Protein AF-A0A1W1DHU4-F1 (afdb_monomer_lite)

InterPro domains:
  IPR013785 Aldolase-type TIM barrel [G3DSA:3.20.20.70] (1-63)
  IPR024036 tRNA-dihydrouridine synthase, putative, C-terminal [G3DSA:1.10.1200.80] (75-142)
  IPR035587 DUS-like, FMN-binding domain [PF01207] (2-138)

Radius of gyration: 18.37 Å; chains: 1; bounding box: 49×28×42 Å

Structure (mmCIF, N/CA/C/O backbone):
data_AF-A0A1W1DHU4-F1
#
_entry.id   AF-A0A1W1DHU4-F1
#
loop_
_atom_site.group_PDB
_atom_site.id
_atom_site.type_symbol
_atom_site.label_atom_id
_atom_site.label_alt_id
_atom_site.label_comp_id
_atom_site.label_asym_id
_atom_site.label_entity_id
_atom_site.label_seq_id
_atom_site.pdbx_PDB_ins_code
_atom_site.Cartn_x
_atom_site.Cartn_y
_atom_site.Cartn_z
_atom_site.occupancy
_atom_site.B_iso_or_equiv
_atom_site.auth_seq_id
_atom_site.auth_comp_id
_atom_site.auth_asym_id
_atom_site.auth_atom_id
_atom_site.pdbx_PDB_model_num
ATOM 1 N N . MET A 1 1 ? -3.673 15.525 10.502 1.00 53.78 1 MET A N 1
ATOM 2 C CA . MET A 1 1 ? -4.390 14.791 11.554 1.00 53.78 1 MET A CA 1
ATOM 3 C C . MET A 1 1 ? -5.828 14.696 11.110 1.00 53.78 1 MET A C 1
ATOM 5 O O . MET A 1 1 ? -6.441 15.733 10.891 1.00 53.78 1 MET A O 1
ATOM 9 N N . ALA A 1 2 ? -6.314 13.480 10.891 1.00 69.56 2 ALA A N 1
ATOM 10 C CA . ALA A 1 2 ? -7.730 13.230 10.669 1.00 69.56 2 ALA A CA 1
ATOM 11 C C . ALA A 1 2 ? -8.523 13.454 11.969 1.00 69.56 2 ALA A C 1
ATOM 13 O O . ALA A 1 2 ? -8.082 13.047 13.045 1.00 69.56 2 ALA A O 1
ATOM 14 N N . GLU A 1 3 ? -9.664 14.119 11.829 1.00 86.50 3 GLU A N 1
ATOM 15 C CA . GLU A 1 3 ? -10.679 14.381 12.853 1.00 86.50 3 GLU A CA 1
ATOM 16 C C . GLU A 1 3 ? -11.751 13.276 12.711 1.00 86.50 3 GLU A C 1
ATOM 18 O O . GLU A 1 3 ? -12.166 12.979 11.589 1.00 86.50 3 GLU A O 1
ATOM 23 N N . TYR A 1 4 ? -12.133 12.606 13.805 1.00 93.06 4 TYR A N 1
ATOM 24 C CA . TYR A 1 4 ? -13.027 11.434 13.783 1.00 93.06 4 TYR A CA 1
ATOM 25 C C . TYR A 1 4 ? -14.378 11.666 14.491 1.00 93.06 4 TYR A C 1
ATOM 27 O O . TYR A 1 4 ? -15.285 10.844 14.351 1.00 93.06 4 TYR A O 1
ATOM 35 N N . ASP A 1 5 ? -14.544 12.769 15.218 1.00 93.44 5 ASP A N 1
ATOM 36 C CA . ASP A 1 5 ? -15.768 13.177 15.912 1.00 93.44 5 ASP A CA 1
ATOM 37 C C . ASP A 1 5 ? -16.906 13.380 14.925 1.00 93.44 5 ASP A C 1
ATOM 39 O O . ASP A 1 5 ? -18.013 12.891 15.151 1.00 93.44 5 ASP A O 1
ATOM 43 N N . THR A 1 6 ? -16.624 14.017 13.786 1.00 94.25 6 THR A N 1
ATOM 44 C CA . THR A 1 6 ? -17.622 14.199 12.728 1.00 94.25 6 THR A CA 1
ATOM 45 C C . THR A 1 6 ? -18.114 12.852 12.196 1.00 94.25 6 THR A C 1
ATOM 47 O O . THR A 1 6 ? -19.313 12.657 12.008 1.00 94.25 6 THR A O 1
ATOM 50 N N . ILE A 1 7 ? -17.211 11.883 12.010 1.00 94.62 7 ILE A N 1
ATOM 51 C CA . ILE A 1 7 ? -17.570 10.537 11.534 1.00 94.62 7 ILE A CA 1
ATOM 52 C C . ILE A 1 7 ? -18.464 9.838 12.561 1.00 94.62 7 ILE A C 1
ATOM 54 O O . ILE A 1 7 ? -19.494 9.275 12.193 1.00 94.62 7 ILE A O 1
ATOM 58 N N . LYS A 1 8 ? -18.108 9.919 13.847 1.00 96.19 8 LYS A N 1
ATOM 59 C CA . LYS A 1 8 ? -18.907 9.368 14.947 1.00 96.19 8 LYS A CA 1
ATOM 60 C C . LYS A 1 8 ? -20.301 9.994 15.015 1.00 96.19 8 LYS A C 1
ATOM 62 O O . LYS A 1 8 ? -21.292 9.279 15.151 1.00 96.19 8 LYS A O 1
ATOM 67 N N . ALA A 1 9 ? -20.378 11.320 14.902 1.00 96.56 9 ALA A N 1
ATOM 68 C CA . ALA A 1 9 ? -21.631 12.065 14.938 1.00 96.56 9 ALA A CA 1
ATOM 69 C C . ALA A 1 9 ? -22.540 11.724 13.750 1.00 96.56 9 ALA A C 1
ATOM 71 O O . ALA A 1 9 ? -23.747 11.596 13.924 1.00 96.56 9 ALA A O 1
ATOM 72 N N . VAL A 1 10 ? -21.974 11.535 12.554 1.00 96.12 10 VAL A N 1
ATOM 73 C CA . VAL A 1 10 ? -22.736 11.072 11.387 1.00 96.12 10 VAL A CA 1
ATOM 74 C C . VAL A 1 10 ? -23.209 9.636 11.595 1.00 96.12 10 VAL A C 1
ATOM 76 O O . VAL A 1 10 ? -24.387 9.353 11.388 1.00 96.12 10 VAL A O 1
ATOM 79 N N . LYS A 1 11 ? -22.331 8.731 12.051 1.00 96.75 11 LYS A N 1
ATOM 80 C CA . LYS A 1 11 ? -22.678 7.318 12.262 1.00 96.75 11 LYS A CA 1
ATOM 81 C C . LYS A 1 11 ? -23.818 7.131 13.264 1.00 96.75 11 LYS A C 1
ATOM 83 O O . LYS A 1 11 ? -24.633 6.235 13.073 1.00 96.75 11 LYS A O 1
ATOM 88 N N . SER A 1 12 ? -23.921 7.974 14.292 1.00 96.44 12 SER A N 1
ATOM 89 C CA . SER A 1 12 ? -25.029 7.898 15.254 1.00 96.44 12 SER A CA 1
ATOM 90 C C . SER A 1 12 ? -26.374 8.395 14.708 1.00 96.44 12 SER A C 1
ATOM 92 O O . SER A 1 12 ? -27.405 8.128 15.321 1.00 96.44 12 SER A O 1
ATOM 94 N N . GLN A 1 13 ? -26.385 9.102 13.574 1.00 97.81 13 GLN A N 1
ATOM 95 C CA . GLN A 1 13 ? -27.585 9.714 12.992 1.00 97.81 13 GLN A CA 1
ATOM 96 C C . GLN A 1 13 ? -28.133 8.963 11.775 1.00 97.81 13 GLN A C 1
ATOM 98 O O . GLN A 1 13 ? -29.255 9.236 11.348 1.00 97.81 13 GLN A O 1
ATOM 103 N N . VAL A 1 14 ? -27.365 8.034 11.197 1.00 97.38 14 VAL A N 1
ATOM 104 C CA . VAL A 1 14 ? -27.738 7.344 9.957 1.00 97.38 14 VAL A CA 1
ATOM 105 C C . VAL A 1 14 ? -27.769 5.831 10.135 1.00 97.38 14 VAL A C 1
ATOM 107 O O . VAL A 1 14 ? -26.960 5.247 10.850 1.00 97.38 14 VAL A O 1
ATOM 110 N N . SER A 1 15 ? -28.699 5.180 9.438 1.00 96.12 15 SER A N 1
ATOM 111 C CA . SER A 1 15 ? -28.819 3.717 9.405 1.00 96.12 15 SER A CA 1
ATOM 112 C C . SER A 1 15 ? -28.046 3.067 8.255 1.00 96.12 15 SER A C 1
ATOM 114 O O . SER A 1 15 ? -27.827 1.858 8.273 1.00 96.12 15 SER A O 1
ATOM 116 N N . ILE A 1 16 ? -27.630 3.849 7.253 1.00 97.88 16 ILE A N 1
ATOM 117 C CA . ILE A 1 16 ? -26.793 3.353 6.156 1.00 97.88 16 ILE A CA 1
ATOM 118 C C . ILE A 1 16 ? -25.359 3.070 6.643 1.00 97.88 16 ILE A C 1
ATOM 120 O O . ILE A 1 16 ? -24.904 3.709 7.596 1.00 97.88 16 ILE A O 1
ATOM 124 N N . PRO A 1 17 ? -24.619 2.153 5.991 1.00 98.00 17 PRO A N 1
ATOM 125 C CA . PRO A 1 17 ? -23.220 1.914 6.325 1.00 98.00 17 PRO A CA 1
ATOM 126 C C . PRO A 1 17 ? -22.348 3.168 6.147 1.00 98.00 17 PRO A C 1
ATOM 128 O O . PRO A 1 17 ? -22.426 3.852 5.125 1.00 98.00 17 PRO A O 1
ATOM 131 N N . VAL A 1 18 ? -21.481 3.439 7.121 1.00 97.94 18 VAL A N 1
ATOM 132 C CA . VAL A 1 18 ? -20.511 4.540 7.141 1.00 97.94 18 VAL A CA 1
ATOM 133 C C . VAL A 1 18 ? -19.103 3.964 7.152 1.00 97.94 18 VAL A C 1
ATOM 135 O O . VAL A 1 18 ? -18.769 3.111 7.973 1.00 97.94 18 VAL A O 1
ATOM 138 N N . ILE A 1 19 ? -18.252 4.475 6.263 1.00 98.00 19 ILE A N 1
ATOM 139 C CA . ILE A 1 19 ? -16.846 4.082 6.163 1.00 98.00 19 ILE A CA 1
ATOM 140 C C . ILE A 1 19 ? -15.966 5.219 6.680 1.00 98.00 19 ILE A C 1
ATOM 142 O O . ILE A 1 19 ? -15.962 6.315 6.119 1.00 98.00 19 ILE A O 1
ATOM 146 N N . ALA A 1 20 ? -15.187 4.955 7.728 1.00 97.50 20 ALA A N 1
ATOM 147 C CA . ALA A 1 20 ? -14.236 5.921 8.263 1.00 97.50 20 ALA A CA 1
ATOM 148 C C . ALA A 1 20 ? -12.994 6.023 7.36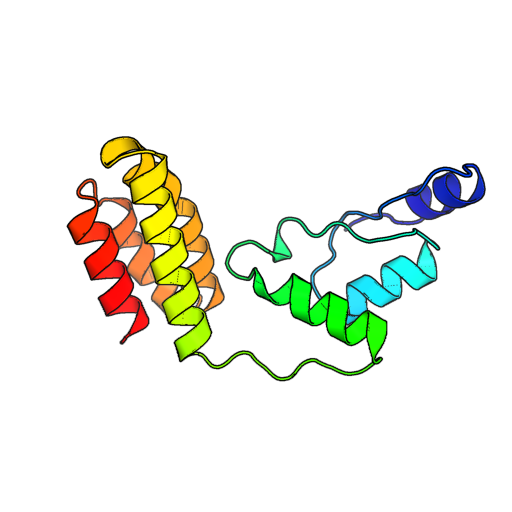2 1.00 97.50 20 ALA A C 1
ATOM 150 O O . ALA A 1 20 ? -12.403 5.017 6.964 1.00 97.50 20 ALA A O 1
ATOM 151 N N . ASN A 1 21 ? -12.550 7.242 7.059 1.00 96.75 21 ASN A N 1
ATOM 152 C CA . ASN A 1 21 ? -11.354 7.492 6.255 1.00 96.75 21 ASN A CA 1
ATOM 153 C C . ASN A 1 21 ? -10.477 8.574 6.892 1.00 96.75 21 ASN A C 1
ATOM 155 O O . ASN A 1 21 ? -10.983 9.526 7.475 1.00 96.75 21 ASN A 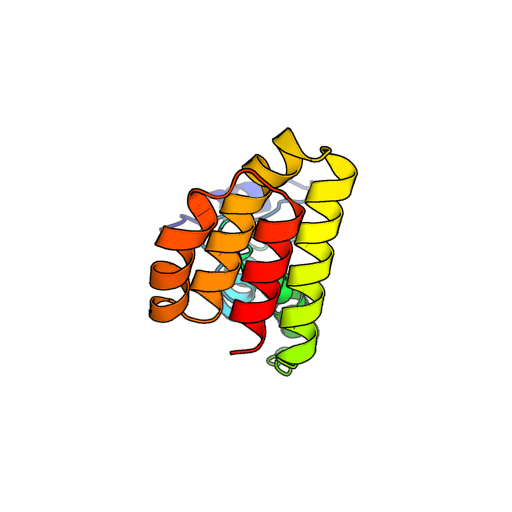O 1
ATOM 159 N N . GLY A 1 22 ? -9.159 8.439 6.728 1.00 93.69 22 GLY A N 1
ATOM 160 C CA . GLY A 1 22 ? -8.185 9.462 7.115 1.00 93.69 22 GLY A CA 1
ATOM 161 C C . GLY A 1 22 ? -7.145 8.965 8.117 1.00 93.69 22 GLY A C 1
ATOM 162 O O . GLY A 1 22 ? -7.479 8.420 9.163 1.00 93.69 22 GLY A O 1
ATOM 163 N N . ASP A 1 23 ? -5.866 9.158 7.778 1.00 94.19 23 ASP A N 1
ATOM 164 C CA . ASP A 1 23 ? -4.688 8.842 8.607 1.00 94.19 23 ASP A CA 1
ATOM 165 C C . ASP A 1 23 ? -4.693 7.431 9.254 1.00 94.19 23 ASP A C 1
ATOM 167 O O . ASP A 1 23 ? -4.146 7.217 10.335 1.00 94.19 23 ASP A O 1
ATOM 171 N N . ILE A 1 24 ? -5.283 6.441 8.572 1.00 96.88 24 ILE A N 1
ATOM 172 C CA . ILE A 1 24 ? -5.231 5.023 8.956 1.00 96.88 24 ILE A CA 1
ATOM 173 C C . ILE A 1 24 ? -3.961 4.416 8.361 1.00 96.88 24 ILE A C 1
ATOM 175 O O . ILE A 1 24 ? -3.888 4.160 7.160 1.00 96.88 24 ILE A O 1
ATOM 179 N N . THR A 1 25 ? -2.940 4.249 9.200 1.00 96.75 25 THR A N 1
ATOM 180 C CA . THR A 1 25 ? -1.587 3.831 8.790 1.00 96.75 25 THR A CA 1
ATOM 181 C C . THR A 1 25 ? -1.116 2.526 9.427 1.00 96.75 25 THR A C 1
ATOM 183 O O . THR A 1 25 ? -0.007 2.087 9.136 1.00 96.75 25 THR A O 1
ATOM 186 N N . SER A 1 26 ? -1.930 1.901 10.280 1.00 97.12 26 SER A N 1
ATOM 187 C CA . SER A 1 26 ? -1.649 0.586 10.862 1.00 97.12 26 SER A CA 1
ATOM 188 C C . SER A 1 26 ? -2.940 -0.152 11.217 1.00 97.12 26 SER A C 1
ATOM 190 O O . SER A 1 26 ? -4.013 0.455 11.302 1.00 97.12 26 SER A O 1
ATOM 192 N N . ALA A 1 27 ? -2.813 -1.453 11.469 1.00 97.62 27 ALA A N 1
ATOM 193 C CA . ALA A 1 27 ? -3.886 -2.312 11.954 1.00 97.62 27 ALA A CA 1
ATOM 194 C C . ALA A 1 27 ? -4.482 -1.832 13.289 1.00 97.62 27 ALA A C 1
ATOM 196 O O . ALA A 1 27 ? -5.696 -1.699 13.427 1.00 97.62 27 ALA A O 1
ATOM 197 N N . GLU A 1 28 ? -3.632 -1.455 14.243 1.00 97.56 28 GLU A N 1
ATOM 198 C CA . GLU A 1 28 ? -4.067 -0.939 15.541 1.00 97.56 28 GLU A CA 1
ATOM 199 C C . GLU A 1 28 ? -4.757 0.421 15.405 1.00 97.56 28 GLU A C 1
ATOM 201 O O . GLU A 1 28 ? -5.702 0.720 16.132 1.00 97.56 28 GLU A O 1
ATOM 206 N N . LYS A 1 29 ? -4.302 1.269 14.471 1.00 97.25 29 LYS A 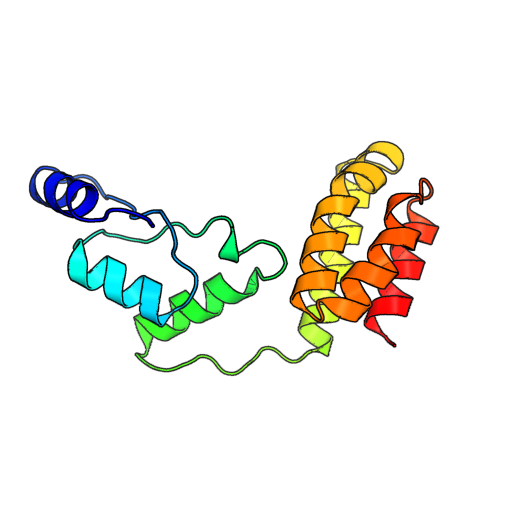N 1
ATOM 207 C CA . LYS A 1 29 ? -4.968 2.546 14.194 1.00 97.25 29 LYS A CA 1
ATOM 208 C C . LYS A 1 29 ? -6.344 2.321 13.572 1.00 97.25 29 LYS A C 1
ATOM 210 O O . LYS A 1 29 ? -7.272 3.023 13.958 1.00 97.25 29 LYS A O 1
ATOM 215 N N . ALA A 1 30 ? -6.481 1.357 12.661 1.00 97.94 30 ALA A N 1
ATOM 216 C CA . ALA A 1 30 ? -7.774 0.977 12.096 1.00 97.94 30 ALA A CA 1
ATOM 217 C C . ALA A 1 30 ? -8.752 0.526 13.191 1.00 97.94 30 ALA A C 1
ATOM 219 O O . ALA A 1 30 ? -9.847 1.078 13.268 1.00 97.94 30 ALA A O 1
ATOM 220 N N . GLN A 1 31 ? -8.323 -0.375 14.086 1.00 98.06 31 GLN A N 1
ATOM 221 C CA . GLN A 1 31 ? -9.127 -0.811 15.236 1.00 98.06 31 GLN A CA 1
ATOM 222 C C . GLN A 1 31 ? -9.546 0.378 16.109 1.00 98.06 31 GLN A C 1
ATOM 224 O O . GLN A 1 31 ? -10.731 0.585 16.331 1.00 98.06 31 GLN A O 1
ATOM 229 N N . LYS A 1 32 ? -8.596 1.236 16.511 1.00 97.50 32 LYS A N 1
ATOM 230 C CA . LYS A 1 32 ? -8.891 2.428 17.328 1.00 97.50 32 LYS A CA 1
ATOM 231 C C . LYS A 1 32 ? -9.911 3.362 16.678 1.00 97.50 32 LYS A C 1
ATOM 233 O O . LYS A 1 32 ? -10.721 3.959 17.377 1.00 97.50 32 LYS A O 1
ATOM 238 N N . VAL A 1 33 ? -9.845 3.540 15.357 1.00 97.81 33 VAL A N 1
ATOM 239 C CA . VAL A 1 33 ? -10.794 4.389 14.623 1.00 97.81 33 VAL A CA 1
ATOM 240 C C . VAL A 1 33 ? -12.180 3.750 14.595 1.00 97.81 33 VAL A C 1
ATOM 242 O O . VAL A 1 33 ? -13.162 4.454 14.826 1.00 97.81 33 VAL A O 1
ATOM 245 N N . LEU A 1 34 ? -12.269 2.440 14.361 1.00 98.06 34 LEU A N 1
ATOM 246 C CA . LEU A 1 34 ? -13.536 1.705 14.409 1.00 98.06 34 LEU A CA 1
ATOM 247 C C . LEU A 1 34 ? -14.157 1.759 15.807 1.00 98.06 34 LEU A C 1
ATOM 249 O O . LEU A 1 34 ? -15.313 2.152 15.931 1.00 98.06 34 LEU A O 1
ATOM 253 N N . ASP A 1 35 ? -13.376 1.485 16.853 1.00 97.69 35 ASP A N 1
ATOM 254 C CA . ASP A 1 35 ? -13.835 1.543 18.247 1.00 97.69 35 ASP A CA 1
ATOM 255 C C . ASP A 1 35 ? -14.353 2.939 18.610 1.00 97.69 35 ASP A C 1
ATOM 257 O O . ASP A 1 35 ? -15.380 3.087 19.271 1.00 97.69 35 ASP A O 1
ATOM 261 N N . TYR A 1 36 ? -13.652 3.983 18.158 1.00 97.50 36 TYR A N 1
ATOM 262 C CA . TYR A 1 36 ? -14.001 5.361 18.480 1.00 97.50 36 TYR A CA 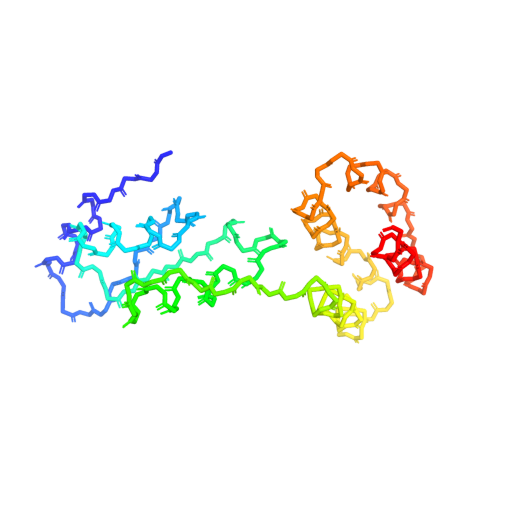1
ATOM 263 C C . TYR A 1 36 ? -15.259 5.854 17.758 1.00 97.50 36 TYR A C 1
ATOM 265 O O . TYR A 1 36 ? -16.101 6.526 18.361 1.00 97.50 36 TYR A O 1
ATOM 273 N N . THR A 1 37 ? -15.356 5.558 16.460 1.00 97.69 37 THR A N 1
ATOM 274 C CA . THR A 1 37 ? -16.396 6.097 15.567 1.00 97.69 37 THR A CA 1
ATOM 275 C C . THR A 1 37 ? -17.623 5.208 15.445 1.00 97.69 37 THR A C 1
ATOM 277 O O . THR A 1 37 ? -18.665 5.684 15.002 1.00 97.69 37 THR A O 1
ATOM 280 N N . SER A 1 38 ? -17.495 3.927 15.799 1.00 97.81 38 SER A N 1
ATOM 281 C CA . SER A 1 38 ? -18.485 2.881 15.524 1.00 97.81 38 SER A CA 1
ATOM 282 C C . SER A 1 38 ? -18.838 2.741 14.034 1.00 97.81 38 SER A C 1
ATOM 284 O O . SER A 1 38 ? -19.915 2.251 13.699 1.00 97.81 38 SER A O 1
ATOM 286 N N . ALA A 1 39 ? -17.954 3.192 13.134 1.00 98.00 39 ALA A N 1
ATOM 287 C CA . ALA A 1 39 ? -18.118 3.032 11.692 1.00 98.00 39 ALA A CA 1
ATOM 288 C C . ALA A 1 39 ? -18.137 1.546 11.293 1.00 98.00 39 ALA A C 1
ATOM 290 O O . ALA A 1 39 ? -17.541 0.703 11.959 1.00 98.00 39 ALA A O 1
ATOM 291 N N . ASP A 1 40 ? -18.784 1.228 10.172 1.00 98.12 40 ASP A N 1
ATOM 292 C CA . ASP A 1 40 ? -18.962 -0.154 9.696 1.00 98.12 40 ASP A CA 1
ATOM 293 C C . ASP A 1 40 ? -17.731 -0.685 8.948 1.00 98.12 40 ASP A C 1
ATOM 295 O O . ASP A 1 40 ? -17.641 -1.864 8.611 1.00 98.12 40 ASP A O 1
ATOM 299 N N . GLY A 1 41 ? -16.772 0.194 8.664 1.00 97.56 41 GLY A N 1
ATOM 300 C CA . GLY A 1 41 ? -15.525 -0.156 8.013 1.00 97.56 41 GLY A CA 1
ATOM 301 C C . GLY A 1 41 ? -14.562 1.017 7.940 1.00 97.56 41 GLY A C 1
ATOM 302 O O . GLY A 1 41 ? -14.882 2.153 8.302 1.00 97.56 41 GLY A O 1
ATOM 303 N N . VAL A 1 42 ? -13.365 0.732 7.436 1.00 97.81 42 VAL A N 1
ATOM 304 C CA . VAL A 1 42 ? -12.315 1.726 7.212 1.00 97.81 42 VAL A CA 1
ATOM 305 C C . VAL A 1 42 ? -11.872 1.739 5.758 1.00 97.81 42 VAL A C 1
ATOM 307 O O . VAL A 1 42 ? -11.733 0.697 5.124 1.00 97.81 42 VAL A O 1
ATOM 310 N N . MET A 1 43 ? -11.588 2.928 5.240 1.00 97.69 43 MET A N 1
ATOM 311 C CA . MET A 1 43 ? -10.961 3.117 3.937 1.00 97.69 43 MET A CA 1
ATOM 312 C C . MET A 1 43 ? -9.518 3.574 4.124 1.00 97.69 43 MET A C 1
ATOM 314 O O . MET A 1 43 ? -9.249 4.587 4.775 1.00 97.69 43 MET A O 1
ATOM 318 N N . VAL A 1 44 ? -8.587 2.861 3.491 1.00 97.38 44 VAL A N 1
ATOM 319 C CA . VAL A 1 44 ? -7.147 3.119 3.582 1.00 97.38 44 VAL A CA 1
ATOM 320 C C . VAL A 1 44 ? -6.645 3.684 2.257 1.00 97.38 44 VAL A C 1
ATOM 322 O O . VAL A 1 44 ? -6.746 3.041 1.219 1.00 97.38 44 VAL A O 1
ATOM 325 N N . GLY A 1 45 ? -6.105 4.903 2.294 1.00 95.56 45 GLY A N 1
ATOM 326 C CA . GLY A 1 45 ? -5.580 5.595 1.114 1.00 95.56 45 GLY A CA 1
ATOM 327 C C . GLY A 1 45 ? -4.059 5.510 1.027 1.00 95.56 45 GLY A C 1
ATOM 328 O O . GLY A 1 45 ? -3.496 4.477 0.680 1.00 95.56 45 GLY A O 1
ATOM 329 N N . ARG A 1 46 ? -3.383 6.613 1.379 1.00 96.31 46 ARG A N 1
ATOM 330 C CA . ARG A 1 46 ? -1.920 6.795 1.265 1.00 96.31 46 ARG A CA 1
ATOM 331 C C . ARG A 1 46 ? -1.088 5.647 1.845 1.00 96.31 46 ARG A C 1
ATOM 333 O O . ARG A 1 46 ? -0.065 5.313 1.267 1.00 96.31 46 ARG A O 1
ATOM 340 N N . ALA A 1 47 ? -1.535 5.019 2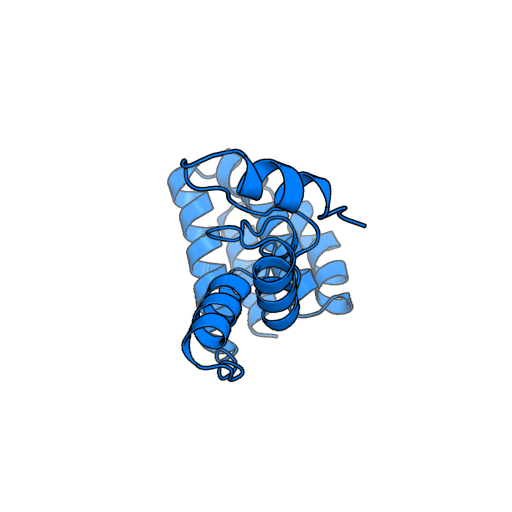.932 1.00 96.75 47 ALA A N 1
ATOM 341 C CA . ALA A 1 47 ? -0.805 3.917 3.554 1.00 96.75 47 ALA A CA 1
ATOM 342 C C . ALA A 1 47 ? -0.708 2.654 2.676 1.00 96.75 47 ALA A C 1
ATOM 344 O O . ALA A 1 47 ? 0.132 1.814 2.958 1.00 96.75 47 ALA A O 1
ATOM 345 N N . THR A 1 48 ? -1.513 2.531 1.612 1.00 96.81 48 THR A N 1
ATOM 346 C CA . THR A 1 48 ? -1.417 1.428 0.636 1.00 96.81 48 THR A CA 1
ATOM 347 C C . THR A 1 48 ? -0.364 1.666 -0.453 1.00 96.81 48 THR A C 1
ATOM 349 O O . THR A 1 48 ? 0.020 0.735 -1.163 1.00 96.81 48 THR A O 1
ATOM 352 N N . GLN A 1 49 ? 0.131 2.900 -0.610 1.00 97.00 49 GLN A N 1
ATOM 353 C CA . GLN A 1 49 ? 1.102 3.249 -1.648 1.00 97.00 49 GLN A CA 1
ATOM 354 C C . GLN A 1 49 ? 2.446 2.579 -1.352 1.00 97.00 49 GLN A C 1
ATOM 356 O O . GLN A 1 49 ? 3.119 2.919 -0.385 1.00 97.00 49 GLN A O 1
ATOM 361 N N . GLY A 1 50 ? 2.823 1.599 -2.178 1.00 96.88 50 GLY A N 1
ATOM 362 C CA . GLY A 1 50 ? 4.020 0.780 -1.954 1.00 96.88 50 GLY A CA 1
ATOM 363 C C . GLY A 1 50 ? 3.842 -0.313 -0.892 1.00 96.88 50 GLY A C 1
ATOM 364 O O . GLY A 1 50 ? 4.734 -1.137 -0.716 1.00 96.88 50 GLY A O 1
ATOM 365 N N . ASN A 1 51 ? 2.682 -0.350 -0.233 1.00 97.00 51 ASN A N 1
ATOM 366 C CA . ASN A 1 51 ? 2.348 -1.251 0.865 1.00 97.00 51 ASN A CA 1
ATOM 367 C C . ASN A 1 51 ? 0.917 -1.806 0.721 1.00 97.00 51 ASN A C 1
ATOM 369 O O . ASN A 1 51 ? 0.059 -1.558 1.569 1.00 97.00 51 ASN A O 1
ATOM 373 N N . PRO A 1 52 ? 0.596 -2.534 -0.363 1.00 96.81 52 PRO A N 1
ATOM 374 C CA . PRO A 1 52 ? -0.745 -3.090 -0.540 1.00 96.81 52 PRO A CA 1
ATOM 375 C C . PRO A 1 52 ? -1.097 -4.134 0.536 1.00 96.81 52 PRO A C 1
ATOM 377 O O . PRO A 1 52 ? -2.271 -4.396 0.790 1.00 96.81 52 PRO A O 1
ATOM 380 N N . TRP A 1 53 ? -0.095 -4.713 1.202 1.00 96.88 53 TRP A N 1
ATOM 381 C CA . TRP A 1 53 ? -0.261 -5.750 2.221 1.00 96.88 53 TRP A CA 1
ATOM 382 C C . TRP A 1 53 ? -0.829 -5.248 3.549 1.00 96.88 53 TRP A C 1
ATOM 384 O O . TRP A 1 53 ? -1.401 -6.058 4.281 1.00 96.88 53 TRP A O 1
ATOM 394 N N . ILE A 1 54 ? -0.802 -3.936 3.808 1.00 97.06 54 ILE A N 1
ATOM 395 C CA . ILE A 1 54 ? -1.453 -3.337 4.982 1.00 97.06 54 ILE A CA 1
ATOM 396 C C . ILE A 1 54 ? -2.942 -3.696 5.082 1.00 97.06 54 ILE A C 1
ATOM 398 O O . ILE A 1 54 ? -3.481 -3.813 6.177 1.00 97.06 54 ILE A O 1
ATOM 402 N N . ILE A 1 55 ? -3.614 -3.926 3.949 1.00 96.94 55 ILE A N 1
ATOM 403 C CA . ILE A 1 55 ? -5.022 -4.339 3.934 1.00 96.94 55 ILE A CA 1
ATOM 404 C C . ILE A 1 55 ? -5.189 -5.711 4.594 1.00 96.94 55 ILE A C 1
ATOM 406 O O . ILE A 1 55 ? -6.083 -5.891 5.417 1.00 96.94 55 ILE A O 1
ATOM 410 N N . ARG A 1 56 ? -4.292 -6.659 4.291 1.00 97.19 56 ARG A N 1
ATOM 411 C CA . ARG A 1 56 ? -4.275 -7.990 4.915 1.00 97.19 56 ARG A CA 1
ATOM 412 C C . ARG A 1 56 ? -3.933 -7.902 6.402 1.00 97.19 56 ARG A C 1
ATOM 414 O O . ARG A 1 56 ? -4.497 -8.641 7.199 1.00 97.19 56 ARG A O 1
ATOM 421 N N . GLU A 1 57 ? -3.004 -7.022 6.769 1.00 97.88 57 GLU A N 1
ATOM 422 C CA . GLU A 1 57 ? -2.612 -6.803 8.167 1.00 97.88 57 GLU A CA 1
ATOM 423 C C . GLU A 1 57 ? -3.773 -6.249 8.997 1.00 97.88 57 GLU A C 1
ATOM 425 O O . GLU A 1 57 ? -4.038 -6.760 10.084 1.00 97.88 57 GLU A O 1
ATOM 430 N N . ILE A 1 58 ? -4.489 -5.251 8.464 1.00 98.25 58 ILE A N 1
ATOM 431 C CA . ILE A 1 58 ? -5.693 -4.687 9.081 1.00 98.25 58 ILE A CA 1
ATOM 432 C C . ILE A 1 58 ? -6.764 -5.770 9.213 1.00 98.25 58 ILE A C 1
ATOM 434 O O . ILE A 1 58 ? -7.223 -6.020 10.320 1.00 98.25 58 ILE A O 1
ATOM 438 N N . ASP A 1 59 ? -7.129 -6.446 8.120 1.00 97.94 59 ASP A N 1
ATOM 439 C CA . ASP A 1 59 ? -8.176 -7.477 8.135 1.00 97.94 59 ASP A CA 1
ATOM 440 C C . ASP A 1 59 ? -7.879 -8.597 9.145 1.00 97.94 59 ASP A C 1
ATOM 442 O O . ASP A 1 59 ? -8.748 -8.973 9.932 1.00 97.94 59 ASP A O 1
ATOM 446 N N . HIS A 1 60 ? -6.638 -9.091 9.174 1.00 98.44 60 HIS A N 1
ATOM 447 C CA . HIS A 1 60 ? -6.227 -10.113 10.131 1.00 98.44 60 HIS A CA 1
ATOM 448 C C . HIS A 1 60 ? -6.350 -9.615 11.575 1.00 98.44 60 HIS A C 1
ATOM 450 O O . HIS A 1 60 ? -6.951 -10.299 12.399 1.00 98.44 60 HIS A O 1
ATOM 456 N N . TYR A 1 61 ? -5.837 -8.420 11.875 1.00 98.31 61 TYR A N 1
ATOM 457 C CA . TYR A 1 61 ? -5.875 -7.863 13.227 1.00 98.31 61 TYR A CA 1
ATOM 458 C C . TYR A 1 61 ? -7.302 -7.610 13.718 1.00 98.31 61 TYR A C 1
ATOM 460 O O . TYR A 1 61 ? -7.611 -7.944 14.856 1.00 98.31 61 TYR A O 1
ATOM 468 N N . LEU A 1 62 ? -8.187 -7.087 12.862 1.00 97.62 62 LEU A N 1
ATOM 469 C CA . LEU A 1 62 ? -9.593 -6.867 13.218 1.00 97.62 62 LEU A CA 1
ATOM 470 C C . LEU A 1 62 ? -10.330 -8.184 13.522 1.00 97.62 62 LEU A C 1
ATOM 472 O O . LEU A 1 62 ? -11.260 -8.197 14.322 1.00 97.62 62 LEU A O 1
ATOM 476 N N . LYS A 1 63 ? -9.920 -9.300 12.903 1.00 97.81 63 LYS A N 1
ATOM 477 C CA . LYS A 1 63 ? -10.525 -10.627 13.120 1.00 97.81 63 LYS A CA 1
ATOM 478 C C . LYS A 1 63 ? -9.955 -11.373 14.323 1.00 97.81 63 LYS A C 1
ATOM 480 O O . LYS A 1 63 ? -10.685 -12.123 14.964 1.00 97.81 63 LYS A O 1
ATOM 485 N N . THR A 1 64 ? -8.656 -11.242 14.589 1.00 97.94 64 THR A N 1
ATOM 486 C CA . THR A 1 64 ? -7.945 -12.092 15.563 1.00 97.94 64 THR A CA 1
ATOM 487 C C . THR A 1 64 ? -7.453 -11.339 16.795 1.00 97.94 64 THR A C 1
ATOM 489 O O . THR A 1 64 ? -7.087 -11.969 17.785 1.00 97.94 64 THR A O 1
ATOM 492 N N . GLY A 1 65 ? -7.382 -10.007 16.738 1.00 97.31 65 GLY A N 1
ATOM 493 C CA . GLY A 1 65 ? -6.688 -9.177 17.725 1.00 97.31 65 GLY A CA 1
ATOM 494 C C . GLY A 1 65 ? -5.161 -9.339 17.715 1.00 97.31 65 GLY A C 1
ATOM 495 O O . GLY A 1 65 ? -4.478 -8.783 18.576 1.00 97.31 65 GLY A O 1
ATOM 496 N N . GLN A 1 66 ? -4.603 -10.103 16.770 1.00 97.69 66 GLN A N 1
ATOM 497 C CA . GLN A 1 66 ? -3.179 -10.429 16.692 1.00 97.69 66 GLN A CA 1
ATOM 498 C C . GLN A 1 66 ? -2.540 -9.827 15.442 1.00 97.69 66 GLN A C 1
ATOM 500 O O . GLN A 1 66 ? -3.196 -9.576 14.434 1.00 97.69 66 GLN A O 1
ATOM 505 N N . LYS A 1 67 ? -1.227 -9.584 15.494 1.00 96.12 67 LYS A N 1
ATOM 506 C CA . LYS A 1 67 ? -0.475 -9.111 14.326 1.00 96.12 67 LYS A CA 1
ATOM 507 C C . LYS A 1 67 ? -0.313 -10.240 13.318 1.00 96.12 67 LYS A C 1
ATOM 509 O O . LYS A 1 67 ? 0.103 -11.336 13.681 1.00 96.12 67 LYS A O 1
ATOM 514 N N . ALA A 1 68 ? -0.583 -9.945 12.049 1.00 95.88 68 ALA A N 1
ATOM 515 C CA . ALA A 1 68 ? -0.317 -10.889 10.975 1.00 95.88 68 ALA A CA 1
ATOM 516 C C . ALA A 1 68 ? 1.189 -11.182 10.884 1.00 95.88 68 ALA A C 1
ATOM 518 O O . ALA A 1 68 ? 2.010 -10.275 11.025 1.00 95.88 68 ALA A O 1
ATOM 519 N N . ALA A 1 69 ? 1.549 -12.433 10.589 1.00 95.00 69 ALA A N 1
ATOM 520 C CA . ALA A 1 69 ? 2.923 -12.779 10.228 1.00 95.00 69 ALA A CA 1
ATOM 521 C C . ALA A 1 69 ? 3.370 -11.962 9.006 1.00 95.00 69 ALA A C 1
ATOM 523 O O . ALA A 1 69 ? 2.562 -11.764 8.096 1.00 95.00 69 ALA A O 1
ATOM 524 N N . ASP A 1 70 ? 4.624 -11.506 8.961 1.00 92.75 70 ASP A N 1
ATOM 525 C CA . ASP A 1 70 ? 5.109 -10.723 7.820 1.00 92.75 70 ASP A CA 1
ATOM 526 C C . ASP A 1 70 ? 5.076 -11.548 6.523 1.00 92.75 70 ASP A C 1
ATOM 528 O O . ASP A 1 70 ? 5.264 -12.767 6.524 1.00 92.75 70 ASP A O 1
ATOM 532 N N . ILE A 1 71 ? 4.819 -10.878 5.400 1.00 95.19 71 ILE A N 1
ATOM 533 C CA . ILE A 1 71 ? 4.864 -11.523 4.090 1.00 95.19 71 ILE A CA 1
ATOM 534 C C . ILE A 1 71 ? 6.333 -11.713 3.700 1.00 95.19 71 ILE A C 1
ATOM 536 O O . ILE A 1 71 ? 7.076 -10.725 3.683 1.00 95.19 71 ILE A O 1
ATOM 540 N N . PRO A 1 72 ? 6.751 -12.936 3.321 1.00 96.62 72 PRO A N 1
ATOM 541 C CA . PRO A 1 72 ? 8.109 -13.188 2.869 1.00 96.62 72 PRO A CA 1
ATOM 542 C C . PRO A 1 72 ? 8.534 -12.228 1.757 1.00 96.62 72 PRO A C 1
ATOM 544 O O . PRO A 1 72 ? 7.778 -11.937 0.824 1.00 96.62 72 PRO A O 1
ATOM 547 N N . LEU A 1 73 ? 9.768 -11.736 1.844 1.00 95.50 73 LEU A N 1
ATOM 548 C CA . LEU A 1 73 ? 10.262 -10.697 0.945 1.00 95.50 73 LEU A CA 1
ATOM 549 C C . LEU A 1 73 ? 10.213 -11.122 -0.534 1.00 95.50 73 LEU A C 1
ATOM 551 O O . LEU A 1 73 ? 9.884 -10.306 -1.389 1.00 95.50 73 LEU A O 1
ATOM 555 N N . ASN A 1 74 ? 10.477 -12.391 -0.847 1.00 96.81 74 ASN A N 1
ATOM 556 C CA . ASN A 1 74 ? 10.362 -12.930 -2.206 1.00 96.81 74 ASN A CA 1
ATOM 557 C C . ASN A 1 74 ? 8.933 -12.815 -2.767 1.00 96.81 74 ASN A C 1
ATOM 559 O O . ASN A 1 74 ? 8.765 -12.473 -3.934 1.00 96.81 74 ASN A O 1
ATOM 563 N N . ILE A 1 75 ? 7.908 -13.018 -1.934 1.00 97.44 75 ILE A N 1
ATOM 564 C CA . ILE A 1 75 ? 6.504 -12.848 -2.333 1.00 97.44 75 ILE A CA 1
ATOM 565 C C . ILE A 1 75 ? 6.193 -11.369 -2.588 1.00 97.44 75 ILE A C 1
ATOM 567 O O . ILE A 1 75 ? 5.536 -11.044 -3.580 1.00 97.44 75 ILE A O 1
ATOM 571 N N . LYS A 1 76 ? 6.712 -10.457 -1.750 1.00 97.56 76 LYS A N 1
ATOM 572 C CA . LYS A 1 76 ? 6.590 -9.005 -1.981 1.00 97.56 76 LYS A CA 1
ATOM 573 C C . LYS A 1 76 ? 7.240 -8.607 -3.312 1.00 97.56 76 LYS A C 1
ATOM 575 O O . LYS A 1 76 ? 6.592 -7.949 -4.121 1.00 97.56 76 LYS A O 1
ATOM 580 N N . LYS A 1 77 ? 8.480 -9.048 -3.564 1.00 97.94 77 LYS A N 1
ATOM 581 C CA . LYS A 1 77 ? 9.225 -8.790 -4.812 1.00 97.94 77 LYS A CA 1
ATOM 582 C C . LYS A 1 77 ? 8.452 -9.285 -6.039 1.00 97.94 77 LYS A C 1
ATOM 584 O O . LYS A 1 77 ? 8.235 -8.508 -6.964 1.00 97.94 77 LYS A O 1
ATOM 589 N N . GLN A 1 78 ? 7.964 -10.527 -6.008 1.00 98.31 78 GLN A N 1
ATOM 590 C CA . GLN A 1 78 ? 7.186 -11.098 -7.108 1.00 98.31 78 GLN A CA 1
ATOM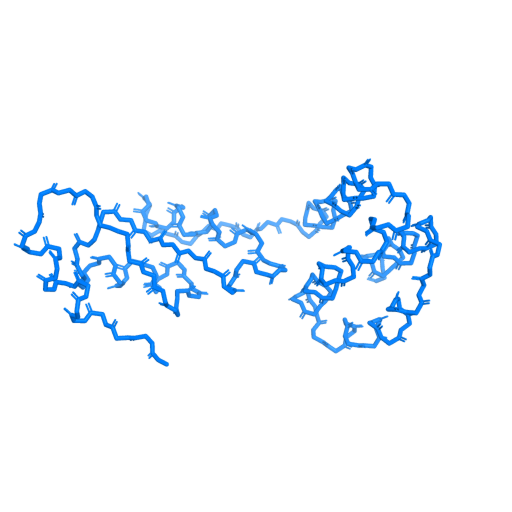 591 C C . GLN A 1 78 ? 5.896 -10.308 -7.369 1.00 98.31 78 GLN A C 1
ATOM 593 O O . GLN A 1 78 ? 5.620 -9.932 -8.502 1.00 98.31 78 GLN A O 1
ATOM 598 N N . THR A 1 79 ? 5.156 -9.959 -6.312 1.00 98.25 79 THR A N 1
ATOM 599 C CA . THR A 1 79 ? 3.923 -9.160 -6.426 1.00 98.25 79 THR A CA 1
ATOM 600 C C . THR A 1 79 ? 4.184 -7.795 -7.073 1.00 98.25 79 THR A C 1
ATOM 602 O O . THR A 1 79 ? 3.377 -7.316 -7.869 1.00 98.25 79 THR A O 1
ATOM 605 N N . ILE A 1 80 ? 5.313 -7.156 -6.747 1.00 98.50 80 ILE A N 1
ATOM 606 C CA . ILE A 1 80 ? 5.716 -5.875 -7.343 1.00 98.50 80 ILE A CA 1
ATOM 607 C C . ILE A 1 80 ? 5.979 -6.039 -8.841 1.00 98.50 80 ILE A C 1
ATOM 609 O O . ILE A 1 80 ? 5.455 -5.257 -9.636 1.00 98.50 80 ILE A O 1
ATOM 613 N N . LEU A 1 81 ? 6.763 -7.050 -9.224 1.00 98.56 81 LEU A N 1
ATOM 614 C CA . LEU A 1 81 ? 7.075 -7.339 -10.625 1.00 98.56 81 LEU A CA 1
ATOM 615 C C . LEU A 1 81 ? 5.806 -7.625 -11.431 1.00 98.56 81 LEU A C 1
ATOM 617 O O . LEU A 1 81 ? 5.588 -7.006 -12.475 1.00 98.56 81 LEU A O 1
ATOM 621 N N . ASP A 1 82 ? 4.923 -8.473 -10.905 1.00 98.56 82 ASP A N 1
ATOM 622 C CA . ASP A 1 82 ? 3.654 -8.806 -11.548 1.00 98.56 82 ASP A CA 1
ATOM 623 C C . ASP A 1 82 ? 2.766 -7.571 -11.722 1.00 98.56 82 ASP A C 1
ATOM 625 O O . ASP A 1 82 ? 2.176 -7.379 -12.786 1.00 98.56 82 ASP A O 1
ATOM 629 N N . HIS A 1 83 ? 2.706 -6.689 -10.722 1.00 98.50 83 HIS A N 1
ATOM 630 C CA . HIS A 1 83 ? 1.934 -5.453 -10.814 1.00 98.50 83 HIS A CA 1
ATOM 631 C C . HIS A 1 83 ? 2.478 -4.514 -11.902 1.00 98.50 83 HIS A C 1
ATOM 633 O O . HIS A 1 83 ? 1.705 -4.003 -12.714 1.00 98.50 83 HIS A O 1
ATOM 639 N N . ILE A 1 84 ? 3.797 -4.305 -11.979 1.00 98.31 84 ILE A N 1
ATOM 640 C CA . ILE A 1 84 ? 4.381 -3.450 -13.027 1.00 98.31 84 ILE A CA 1
ATOM 641 C C . ILE A 1 84 ? 4.178 -4.062 -14.416 1.00 98.31 84 ILE A C 1
ATOM 643 O O . ILE A 1 84 ? 3.795 -3.346 -15.344 1.00 98.31 84 ILE A O 1
ATOM 647 N N . LYS A 1 85 ? 4.327 -5.383 -14.544 1.00 98.19 85 LYS A N 1
ATOM 648 C CA . LYS A 1 85 ? 4.030 -6.112 -15.782 1.00 98.19 85 LYS A CA 1
ATOM 649 C C . LYS A 1 85 ? 2.570 -5.942 -16.212 1.00 98.19 85 LYS A C 1
ATOM 651 O O . LYS A 1 85 ? 2.306 -5.711 -17.390 1.00 98.19 85 LYS A O 1
ATOM 656 N N . GLN A 1 86 ? 1.623 -6.003 -15.275 1.00 98.31 86 GLN A N 1
ATOM 657 C CA . GLN A 1 86 ? 0.199 -5.779 -15.552 1.00 98.31 86 GLN A CA 1
ATOM 658 C C . GLN A 1 86 ? -0.086 -4.342 -16.003 1.00 98.31 86 GLN A C 1
ATOM 660 O O . GLN A 1 86 ? -0.850 -4.147 -16.945 1.00 98.31 86 GLN A O 1
ATOM 665 N N . ILE A 1 87 ? 0.557 -3.336 -15.399 1.00 98.25 87 ILE A N 1
ATOM 666 C CA . ILE A 1 87 ? 0.436 -1.937 -15.841 1.00 98.25 87 ILE A CA 1
ATOM 667 C C . ILE A 1 87 ? 0.941 -1.782 -17.282 1.00 98.25 87 ILE A C 1
ATOM 669 O O . ILE A 1 87 ? 0.278 -1.140 -18.098 1.00 98.25 87 ILE A O 1
ATOM 673 N N . HIS A 1 88 ? 2.095 -2.372 -17.610 1.00 97.56 88 HIS A N 1
ATOM 674 C CA . HIS A 1 88 ? 2.635 -2.354 -18.974 1.00 97.56 88 HIS A CA 1
ATOM 675 C C . HIS A 1 88 ? 1.688 -3.017 -19.974 1.00 97.56 88 HIS A C 1
ATOM 677 O O . HIS A 1 88 ? 1.432 -2.449 -21.033 1.00 97.56 88 HIS A O 1
ATOM 683 N N . ALA A 1 89 ? 1.135 -4.180 -19.626 1.00 97.62 89 ALA A N 1
ATOM 684 C CA . ALA A 1 89 ? 0.209 -4.908 -20.488 1.00 97.62 89 ALA A CA 1
ATOM 685 C C . ALA A 1 89 ? -1.116 -4.156 -20.695 1.00 97.62 89 ALA A C 1
ATOM 687 O O . ALA A 1 89 ? -1.621 -4.100 -21.812 1.00 97.62 89 ALA A O 1
ATOM 688 N N . PHE A 1 90 ? -1.668 -3.558 -19.637 1.00 98.19 90 PHE A N 1
ATOM 689 C CA . PHE A 1 90 ? -2.983 -2.919 -19.677 1.00 98.19 90 PHE A CA 1
ATOM 690 C C . PHE A 1 90 ? -2.973 -1.572 -20.412 1.00 98.19 90 PHE A C 1
ATOM 692 O O . PHE A 1 90 ? -3.871 -1.290 -21.200 1.00 98.19 90 PHE A O 1
ATOM 699 N N . TYR A 1 91 ? -1.960 -0.736 -20.171 1.00 97.69 91 TYR A N 1
ATOM 700 C CA . TYR A 1 91 ? -1.881 0.609 -20.757 1.00 97.69 91 TYR A CA 1
ATOM 701 C C . TYR A 1 91 ? -1.018 0.673 -22.030 1.00 97.69 91 TYR A C 1
ATOM 703 O O . TYR A 1 91 ? -0.886 1.740 -22.633 1.00 97.69 91 TYR A O 1
ATOM 711 N N . GLY A 1 92 ? -0.416 -0.446 -22.442 1.00 95.25 92 GLY A N 1
ATOM 712 C CA . GLY A 1 92 ? 0.552 -0.504 -23.535 1.00 95.25 92 GLY A CA 1
ATOM 713 C C . GLY A 1 92 ? 1.901 0.124 -23.171 1.00 95.25 92 GLY A C 1
ATOM 714 O O . GLY A 1 92 ? 2.076 0.727 -22.113 1.00 95.25 92 GLY A O 1
ATOM 715 N N . GLU A 1 93 ? 2.880 0.009 -24.067 1.00 93.62 93 GLU A N 1
ATOM 716 C CA . GLU A 1 93 ? 4.283 0.300 -23.742 1.00 93.62 93 GLU A CA 1
ATOM 717 C C . GLU A 1 93 ? 4.515 1.739 -23.256 1.00 93.62 93 GLU A C 1
ATOM 719 O O . GLU A 1 93 ? 5.101 1.961 -22.194 1.00 93.62 93 GLU A O 1
ATOM 724 N N . LYS A 1 94 ? 4.022 2.736 -24.003 1.00 95.56 94 LYS A N 1
ATOM 725 C CA . LYS A 1 94 ? 4.271 4.155 -23.706 1.00 95.56 94 LYS A CA 1
ATOM 726 C C . LYS A 1 94 ? 3.593 4.601 -22.410 1.00 95.56 94 LYS A C 1
ATOM 728 O O . LYS A 1 94 ? 4.265 5.112 -21.514 1.00 95.56 94 LYS A O 1
ATOM 733 N N . LEU A 1 95 ? 2.271 4.436 -22.309 1.00 97.25 95 LEU A N 1
ATOM 734 C CA . LEU A 1 95 ? 1.523 4.877 -21.127 1.00 97.25 95 LEU A CA 1
ATOM 735 C C . LEU A 1 95 ? 1.819 3.988 -19.921 1.00 97.25 95 LEU A C 1
ATOM 737 O O . LEU A 1 95 ? 1.995 4.512 -18.825 1.00 97.25 95 LEU A O 1
ATOM 741 N N . GLY A 1 96 ? 1.967 2.678 -20.115 1.00 97.94 96 GLY A N 1
ATOM 742 C CA . GLY A 1 96 ? 2.349 1.746 -19.060 1.00 97.94 96 GLY A CA 1
ATOM 743 C C . GLY A 1 96 ? 3.669 2.137 -18.404 1.00 97.94 96 GLY A C 1
ATOM 744 O O . GLY A 1 96 ? 3.727 2.242 -17.182 1.00 97.94 96 GLY A O 1
ATOM 745 N N . THR A 1 97 ? 4.697 2.463 -19.196 1.00 97.88 97 THR A N 1
ATOM 746 C CA . THR A 1 97 ? 5.997 2.931 -18.676 1.00 97.88 97 THR A CA 1
ATOM 747 C C . THR A 1 97 ? 5.886 4.238 -17.898 1.00 97.88 97 THR A C 1
ATOM 749 O O . THR A 1 97 ? 6.618 4.454 -16.936 1.00 97.88 97 THR A O 1
ATOM 752 N N . GLN A 1 98 ? 5.001 5.149 -18.307 1.00 97.56 98 GLN A N 1
ATOM 753 C CA . GLN A 1 98 ? 4.814 6.430 -17.624 1.00 97.56 98 GLN A CA 1
ATOM 754 C C . GLN A 1 98 ? 4.031 6.272 -16.317 1.00 97.56 98 GLN A C 1
ATOM 756 O O . GLN A 1 98 ? 4.419 6.842 -15.295 1.00 97.56 98 GLN A O 1
ATOM 761 N N . LEU A 1 99 ? 2.951 5.488 -16.341 1.00 97.50 99 LEU A N 1
ATOM 762 C CA . LEU A 1 99 ? 2.052 5.286 -15.207 1.00 97.50 99 LEU A CA 1
ATOM 763 C C . LEU A 1 99 ? 2.663 4.384 -14.130 1.00 97.50 99 LEU A C 1
ATOM 765 O O . LEU A 1 99 ? 2.420 4.617 -12.946 1.00 97.50 99 LEU A O 1
ATOM 769 N N . SER A 1 100 ? 3.500 3.414 -14.507 1.00 97.94 100 SER A N 1
ATOM 770 C CA . SER A 1 100 ? 4.211 2.525 -13.576 1.00 97.94 100 SER A CA 1
ATOM 771 C C . SER A 1 100 ? 5.176 3.275 -12.653 1.00 97.94 100 SER A C 1
ATOM 773 O O . SER A 1 100 ? 5.379 2.857 -11.515 1.00 97.94 100 SER A O 1
ATOM 775 N N . ARG A 1 101 ? 5.748 4.405 -13.096 1.00 97.94 101 ARG A N 1
ATOM 776 C CA . ARG A 1 101 ? 6.809 5.139 -12.381 1.00 97.94 101 ARG A CA 1
ATOM 777 C C . ARG A 1 101 ? 6.448 5.468 -10.937 1.00 97.94 101 ARG A C 1
ATOM 779 O O . ARG A 1 101 ? 7.263 5.254 -10.045 1.00 97.94 101 ARG A O 1
ATOM 786 N N . LYS A 1 102 ? 5.227 5.953 -10.691 1.00 97.25 102 LYS A N 1
ATOM 787 C CA . LYS A 1 102 ? 4.782 6.270 -9.325 1.00 97.25 102 LYS A CA 1
ATOM 788 C C . LYS A 1 102 ? 4.719 5.016 -8.450 1.00 97.25 102 LYS A C 1
ATOM 790 O O . LYS A 1 102 ? 5.143 5.062 -7.305 1.00 97.25 102 LYS A O 1
ATOM 795 N N . HIS A 1 103 ? 4.269 3.890 -9.006 1.00 98.38 103 HIS A N 1
ATOM 796 C CA . HIS A 1 103 ? 4.197 2.620 -8.289 1.00 98.38 103 HIS A CA 1
ATOM 797 C C . HIS A 1 103 ? 5.595 2.080 -7.988 1.00 98.38 103 HIS A C 1
ATOM 799 O O . HIS A 1 103 ? 5.863 1.713 -6.849 1.00 98.38 103 HIS A O 1
ATOM 805 N N . ILE A 1 104 ? 6.504 2.125 -8.967 1.00 98.31 104 ILE A N 1
ATOM 806 C CA . ILE A 1 104 ? 7.917 1.769 -8.789 1.00 98.31 104 ILE A CA 1
ATOM 807 C C . ILE A 1 104 ? 8.542 2.602 -7.666 1.00 98.31 104 ILE A C 1
ATOM 809 O O . ILE A 1 104 ? 9.157 2.046 -6.761 1.00 98.31 104 ILE A O 1
ATOM 813 N N . PHE A 1 105 ? 8.345 3.923 -7.691 1.00 98.31 105 PHE A N 1
ATOM 814 C CA . PHE A 1 105 ? 8.835 4.816 -6.645 1.00 98.31 105 PHE A CA 1
ATOM 815 C C . PHE A 1 105 ? 8.280 4.447 -5.265 1.00 98.31 105 PHE A C 1
ATOM 817 O O . PHE A 1 105 ? 9.048 4.320 -4.309 1.00 98.31 105 PHE A O 1
ATOM 824 N N . TRP A 1 106 ? 6.963 4.248 -5.158 1.00 98.38 106 TRP A N 1
ATOM 825 C CA . TRP A 1 106 ? 6.319 3.891 -3.897 1.00 98.38 106 TRP A CA 1
ATOM 826 C C . TRP A 1 106 ? 6.841 2.567 -3.345 1.00 98.38 106 TRP A C 1
ATOM 828 O O . TRP A 1 106 ? 7.213 2.514 -2.179 1.00 98.38 106 TRP A O 1
ATOM 838 N N . TYR A 1 107 ? 6.935 1.519 -4.166 1.00 98.38 107 TYR A N 1
ATOM 839 C CA . TYR A 1 107 ? 7.468 0.231 -3.721 1.00 98.38 107 TYR A CA 1
ATOM 840 C C . TYR A 1 107 ? 8.932 0.323 -3.307 1.00 98.38 107 TYR A C 1
ATOM 842 O O . TYR A 1 107 ? 9.287 -0.128 -2.221 1.00 98.38 107 TYR A O 1
ATOM 850 N N . ALA A 1 108 ? 9.776 0.935 -4.140 1.00 97.75 108 ALA A N 1
ATOM 851 C CA . ALA A 1 108 ? 11.205 1.023 -3.872 1.00 97.75 108 ALA A CA 1
ATOM 852 C C . ALA A 1 108 ? 11.480 1.773 -2.563 1.00 97.75 108 ALA A C 1
ATOM 854 O O . ALA A 1 108 ? 12.232 1.289 -1.723 1.00 97.75 108 ALA A O 1
ATOM 855 N N . THR A 1 109 ? 10.818 2.916 -2.354 1.00 97.25 109 THR A N 1
ATOM 856 C CA . THR A 1 109 ? 10.981 3.713 -1.127 1.00 97.25 109 THR A CA 1
ATOM 857 C C . THR A 1 109 ? 10.311 3.100 0.099 1.00 97.25 109 THR A C 1
ATOM 859 O O . THR A 1 109 ? 10.775 3.352 1.211 1.00 97.25 109 THR A O 1
ATOM 862 N N . HIS A 1 110 ? 9.259 2.295 -0.079 1.00 96.31 110 HIS A N 1
ATOM 863 C CA . HIS A 1 110 ? 8.634 1.553 1.015 1.00 96.31 110 HIS A CA 1
ATOM 864 C C . HIS A 1 110 ? 9.507 0.384 1.494 1.00 96.31 110 HIS A C 1
ATOM 866 O O . HIS A 1 110 ? 9.611 0.165 2.696 1.00 96.31 110 HIS A O 1
ATOM 872 N N . LEU A 1 111 ? 10.165 -0.336 0.577 1.00 95.25 111 LEU A N 1
ATOM 873 C CA . LEU A 1 111 ? 11.094 -1.418 0.925 1.00 95.25 111 LEU A CA 1
ATOM 874 C C . LEU A 1 111 ? 12.360 -0.885 1.603 1.00 95.25 111 LEU A C 1
ATOM 876 O O . LEU A 1 111 ? 12.776 -1.401 2.637 1.00 95.25 111 LEU A O 1
ATOM 880 N N . ASN A 1 112 ? 12.973 0.147 1.024 1.00 95.75 112 ASN A N 1
ATOM 881 C CA . ASN A 1 112 ? 14.103 0.845 1.620 1.00 95.75 112 ASN A CA 1
ATOM 882 C C . ASN A 1 112 ? 14.148 2.281 1.090 1.00 95.75 112 ASN A C 1
ATOM 884 O O . ASN A 1 112 ? 14.317 2.533 -0.104 1.00 95.75 112 ASN A O 1
ATOM 888 N N . LYS A 1 113 ? 14.014 3.245 1.999 1.00 95.69 113 LYS A N 1
ATOM 889 C CA . LYS A 1 113 ? 13.920 4.660 1.640 1.00 95.69 113 LYS A CA 1
ATOM 890 C C . LYS A 1 113 ? 15.159 5.163 0.895 1.00 95.69 113 LYS A C 1
ATOM 892 O O . LYS A 1 113 ? 15.013 5.896 -0.079 1.00 95.69 113 LYS A O 1
ATOM 897 N N . GLU A 1 114 ? 16.355 4.789 1.336 1.00 96.19 114 GLU A N 1
ATOM 898 C CA . GLU A 1 114 ? 17.616 5.304 0.795 1.00 96.19 114 GLU A CA 1
ATOM 899 C C . GLU A 1 114 ? 17.936 4.691 -0.569 1.00 96.19 114 GLU A C 1
ATOM 901 O O . GLU A 1 114 ? 18.110 5.418 -1.555 1.00 96.19 114 GLU A O 1
ATOM 906 N N . SER A 1 115 ? 17.943 3.356 -0.660 1.00 96.44 115 SER A N 1
ATOM 907 C CA . SER A 1 115 ? 18.214 2.672 -1.927 1.00 96.44 115 SER A CA 1
ATOM 908 C C . SER A 1 115 ? 17.111 2.950 -2.948 1.00 96.44 115 SER A C 1
ATOM 910 O O . SER A 1 115 ? 17.409 3.198 -4.116 1.00 96.44 115 SER A O 1
ATOM 912 N N . GLY A 1 116 ? 15.851 3.038 -2.509 1.00 97.38 116 GLY A N 1
ATOM 913 C CA . GLY A 1 116 ? 14.723 3.386 -3.363 1.00 97.38 116 GLY A CA 1
ATOM 914 C C . GLY A 1 116 ? 14.805 4.802 -3.934 1.00 97.38 116 GLY A C 1
ATOM 915 O O . GLY A 1 116 ? 14.521 5.007 -5.115 1.00 97.38 116 GLY A O 1
ATOM 916 N N . GLN A 1 117 ? 15.254 5.787 -3.148 1.00 97.00 117 GLN A N 1
ATOM 917 C CA . GLN A 1 117 ? 15.497 7.145 -3.651 1.00 97.00 117 GLN A CA 1
ATOM 918 C C . GLN A 1 117 ? 16.661 7.200 -4.646 1.00 97.00 117 GLN A C 1
ATOM 920 O O . GLN A 1 117 ? 16.579 7.924 -5.643 1.00 97.00 117 GLN A O 1
ATOM 925 N N . SER A 1 118 ? 17.734 6.445 -4.396 1.00 96.62 118 SER A N 1
ATOM 926 C CA . SER A 1 118 ? 18.861 6.335 -5.328 1.00 96.62 118 SER A CA 1
ATOM 927 C C . SER A 1 118 ? 18.419 5.709 -6.655 1.00 96.62 118 SER A C 1
ATOM 929 O O . SER A 1 118 ? 18.617 6.292 -7.724 1.00 96.62 118 SER A O 1
ATOM 931 N N . PHE A 1 119 ? 17.708 4.582 -6.583 1.00 97.56 119 PHE A N 1
ATOM 932 C CA . PHE A 1 119 ? 17.148 3.880 -7.734 1.00 97.56 119 PHE A CA 1
ATOM 933 C C . PHE A 1 119 ? 16.185 4.759 -8.544 1.00 97.56 119 PHE A C 1
ATOM 935 O O . PHE A 1 119 ? 16.259 4.807 -9.777 1.00 97.56 119 PHE A O 1
ATOM 942 N N . TRP A 1 120 ? 15.333 5.530 -7.863 1.00 97.25 120 TRP A N 1
ATOM 943 C CA . TRP A 1 120 ? 14.373 6.427 -8.502 1.00 97.25 120 TRP A CA 1
ATOM 944 C C . TRP A 1 120 ? 15.019 7.426 -9.470 1.00 97.25 120 TRP A C 1
ATOM 946 O O . TRP A 1 120 ? 14.500 7.644 -10.568 1.00 97.25 120 TRP A O 1
ATOM 956 N N . LYS A 1 121 ? 16.177 7.998 -9.103 1.00 95.81 121 LYS A N 1
ATOM 957 C CA . LYS A 1 121 ? 16.916 8.959 -9.946 1.00 95.81 121 LYS A CA 1
ATOM 958 C C . LYS A 1 121 ? 17.312 8.373 -11.307 1.00 95.81 121 LYS A C 1
ATOM 960 O O . LYS A 1 121 ? 17.464 9.130 -12.268 1.00 95.81 121 LYS A O 1
ATOM 965 N N . ARG A 1 122 ? 17.481 7.047 -11.381 1.00 95.12 122 ARG A N 1
ATOM 966 C CA . ARG A 1 122 ? 17.806 6.294 -12.599 1.00 95.12 122 ARG A CA 1
ATOM 967 C C . ARG A 1 122 ? 16.540 5.886 -13.352 1.00 95.12 122 ARG A C 1
ATOM 969 O O . ARG A 1 122 ? 16.391 6.232 -14.521 1.00 95.12 122 ARG A O 1
ATOM 976 N N . VAL A 1 123 ? 15.613 5.190 -12.690 1.00 96.56 123 VAL A N 1
ATOM 977 C CA . VAL A 1 123 ? 14.462 4.554 -13.358 1.00 96.56 123 VAL A CA 1
ATOM 978 C C . VAL A 1 123 ? 13.423 5.558 -13.880 1.00 96.56 123 VAL A C 1
ATOM 980 O O . VAL A 1 123 ? 12.739 5.275 -14.864 1.00 96.56 123 VAL A O 1
ATOM 983 N N . ASN A 1 124 ? 13.314 6.758 -13.289 1.00 96.38 124 ASN A N 1
ATOM 984 C CA . ASN A 1 124 ? 12.302 7.740 -13.706 1.00 96.38 124 ASN A CA 1
ATOM 985 C C . ASN A 1 124 ? 12.526 8.312 -15.118 1.00 96.38 124 ASN A C 1
ATOM 987 O O . ASN A 1 124 ? 11.578 8.807 -15.731 1.00 96.38 124 ASN A O 1
ATOM 991 N N . LYS A 1 125 ? 13.756 8.204 -15.639 1.00 95.81 125 LYS A N 1
ATOM 992 C CA . LYS A 1 125 ? 14.156 8.701 -16.963 1.00 95.81 125 LYS A CA 1
ATOM 993 C C . LYS A 1 125 ? 13.923 7.678 -18.071 1.00 95.81 125 LYS A C 1
ATOM 995 O O . LYS A 1 125 ? 14.000 8.023 -19.244 1.00 95.81 125 LYS A O 1
ATOM 1000 N N . ILE A 1 126 ? 13.649 6.426 -17.709 1.00 97.12 126 ILE A N 1
ATOM 1001 C CA . ILE A 1 126 ? 13.502 5.335 -18.666 1.00 97.12 126 ILE A CA 1
ATOM 1002 C C . ILE A 1 126 ? 12.172 5.468 -19.410 1.00 97.12 126 ILE A C 1
ATOM 1004 O O . ILE A 1 126 ? 11.113 5.675 -18.804 1.00 97.12 126 ILE A O 1
ATOM 1008 N N . THR A 1 127 ? 12.243 5.370 -20.736 1.00 95.62 127 THR A N 1
ATOM 1009 C CA . THR A 1 127 ? 11.095 5.397 -21.656 1.00 95.62 127 THR A CA 1
ATOM 1010 C C . THR A 1 127 ? 10.825 4.048 -22.312 1.00 95.62 127 THR A C 1
ATOM 1012 O O . THR A 1 127 ? 9.741 3.866 -22.855 1.00 95.62 127 THR A O 1
ATOM 1015 N N . ASP A 1 128 ? 11.779 3.117 -22.248 1.00 96.69 128 ASP A N 1
ATOM 1016 C CA . ASP A 1 128 ? 11.619 1.742 -22.713 1.00 96.69 128 ASP A CA 1
ATOM 1017 C C . ASP A 1 128 ? 11.049 0.854 -21.595 1.00 96.69 128 ASP A C 1
ATOM 1019 O O . ASP A 1 128 ? 11.594 0.792 -20.490 1.00 96.69 128 ASP A O 1
ATOM 1023 N N . HIS A 1 129 ? 9.936 0.176 -21.872 1.00 95.44 129 HIS A N 1
ATOM 1024 C CA . HIS A 1 129 ? 9.219 -0.602 -20.861 1.00 95.44 129 HIS A CA 1
ATOM 1025 C C . HIS A 1 129 ? 10.002 -1.849 -20.413 1.00 95.44 129 HIS A C 1
ATOM 1027 O O . HIS A 1 129 ? 9.987 -2.182 -19.226 1.00 95.44 129 HIS A O 1
ATOM 1033 N N . LYS A 1 130 ? 10.730 -2.507 -21.331 1.00 97.38 130 LYS A N 1
ATOM 1034 C CA . LYS A 1 130 ? 11.519 -3.715 -21.033 1.00 97.38 130 LYS A CA 1
ATOM 1035 C C . LYS A 1 130 ? 12.683 -3.374 -20.119 1.00 97.38 130 LYS A C 1
ATOM 1037 O O . LYS A 1 130 ? 12.853 -4.016 -19.088 1.00 97.38 130 LYS A O 1
ATOM 1042 N N . LEU A 1 131 ? 13.415 -2.313 -20.446 1.00 98.06 131 LEU A N 1
ATOM 1043 C CA . LEU A 1 131 ? 14.495 -1.801 -19.620 1.00 98.06 131 LEU A CA 1
ATOM 1044 C C . LEU A 1 131 ? 13.963 -1.351 -18.257 1.00 98.06 131 LEU A C 1
ATOM 1046 O O . LEU A 1 131 ? 14.557 -1.681 -17.239 1.00 98.06 131 LEU A O 1
ATOM 1050 N N . GLN A 1 132 ? 12.824 -0.651 -18.197 1.00 98.25 132 GLN A N 1
ATOM 1051 C CA . GLN A 1 132 ? 12.232 -0.252 -16.915 1.00 98.25 132 GLN A CA 1
ATOM 1052 C C . GLN A 1 132 ? 11.939 -1.465 -16.020 1.00 98.25 132 GLN A C 1
ATOM 1054 O O . GLN A 1 132 ? 12.212 -1.411 -14.820 1.00 98.25 132 GLN A O 1
ATOM 1059 N N . TYR A 1 133 ? 11.399 -2.541 -16.597 1.00 98.25 133 TYR A N 1
ATOM 1060 C CA . TYR A 1 133 ? 11.127 -3.784 -15.881 1.00 98.25 133 TYR A CA 1
ATOM 1061 C C . TYR A 1 133 ? 12.420 -4.476 -15.426 1.00 98.25 133 TYR A C 1
ATOM 1063 O O . TYR A 1 133 ? 12.542 -4.814 -14.253 1.00 98.25 133 TYR A O 1
ATOM 1071 N N . GLN A 1 134 ? 13.410 -4.620 -16.313 1.00 98.31 134 GLN A N 1
ATOM 1072 C CA . GLN A 1 134 ? 14.706 -5.233 -15.988 1.00 98.31 134 GLN A CA 1
ATOM 1073 C C . GLN A 1 134 ? 15.419 -4.501 -14.847 1.00 98.31 134 GLN A C 1
ATOM 1075 O O . GLN A 1 134 ? 15.861 -5.126 -13.889 1.00 98.31 134 GLN A O 1
ATOM 1080 N N . LEU A 1 135 ? 15.461 -3.165 -14.890 1.00 98.12 135 LEU A N 1
ATOM 1081 C CA . LEU A 1 135 ? 16.086 -2.377 -13.826 1.00 98.12 135 LEU A CA 1
ATOM 1082 C C . LEU A 1 135 ? 15.370 -2.525 -12.481 1.00 98.12 135 LEU A C 1
ATOM 1084 O O . LEU A 1 135 ? 16.011 -2.452 -11.434 1.00 98.12 135 LEU A O 1
ATOM 1088 N N . LEU A 1 136 ? 14.046 -2.694 -12.500 1.00 98.31 136 LEU A N 1
ATOM 1089 C CA . LEU A 1 136 ? 13.278 -2.976 -11.293 1.00 98.31 136 LEU A CA 1
ATOM 1090 C C . LEU A 1 136 ? 13.601 -4.368 -10.746 1.00 98.31 136 LEU A C 1
ATOM 1092 O O . LEU A 1 136 ? 13.786 -4.503 -9.543 1.00 98.31 136 LEU A O 1
ATOM 1096 N N . GLU A 1 137 ? 13.682 -5.381 -11.602 1.00 98.31 137 GLU A N 1
ATOM 1097 C CA . GLU A 1 137 ? 14.043 -6.745 -11.209 1.00 98.31 137 GLU A CA 1
ATOM 1098 C C . GLU A 1 137 ? 15.453 -6.816 -10.608 1.00 98.31 137 GLU A C 1
ATOM 1100 O O . GLU A 1 137 ? 15.628 -7.389 -9.533 1.00 98.31 137 GLU A O 1
ATOM 1105 N N . GLU A 1 138 ? 16.436 -6.160 -11.229 1.00 97.81 138 GLU A N 1
ATOM 1106 C CA . GLU A 1 138 ? 17.792 -6.012 -10.685 1.00 97.81 138 GLU A CA 1
ATOM 1107 C C . GLU A 1 138 ? 17.778 -5.350 -9.302 1.00 97.81 138 GLU A C 1
ATOM 1109 O O . GLU A 1 138 ? 18.362 -5.876 -8.358 1.00 97.81 138 GLU A O 1
ATOM 1114 N N . PHE A 1 139 ? 17.073 -4.221 -9.162 1.00 97.69 139 PHE A N 1
ATOM 1115 C CA . PHE A 1 139 ? 16.950 -3.505 -7.889 1.00 97.69 139 PHE A CA 1
ATOM 1116 C C . PHE A 1 139 ? 16.289 -4.356 -6.801 1.00 97.69 139 PHE A C 1
ATOM 1118 O O . PHE A 1 139 ? 16.681 -4.306 -5.638 1.00 97.69 139 PHE A O 1
ATOM 1125 N N . LEU A 1 140 ? 15.271 -5.137 -7.160 1.00 97.19 140 LEU A N 1
ATOM 1126 C CA . LEU A 1 140 ? 14.617 -6.020 -6.207 1.00 97.19 140 LEU A CA 1
ATOM 1127 C C . LEU A 1 140 ? 15.516 -7.195 -5.828 1.00 97.19 140 LEU A C 1
ATOM 1129 O O . LEU A 1 140 ? 15.341 -7.712 -4.736 1.00 97.19 140 LEU A O 1
ATOM 1133 N N . ASN A 1 141 ? 16.464 -7.626 -6.658 1.00 95.19 141 ASN A N 1
ATOM 1134 C CA . ASN A 1 141 ? 17.325 -8.779 -6.373 1.00 95.19 141 ASN A CA 1
ATOM 1135 C C . ASN A 1 141 ? 18.702 -8.428 -5.786 1.00 95.19 141 ASN A C 1
ATOM 1137 O O . ASN A 1 141 ? 19.415 -9.349 -5.388 1.00 95.19 141 ASN A O 1
ATOM 1141 N N . SER A 1 142 ? 19.051 -7.140 -5.706 1.00 88.69 142 SER A N 1
ATOM 1142 C CA . SER A 1 142 ? 20.258 -6.652 -5.021 1.00 88.69 142 SER A CA 1
ATOM 1143 C C . SER A 1 142 ? 20.191 -6.724 -3.497 1.00 88.69 142 SER A C 1
ATOM 1145 O O . SER A 1 142 ? 19.062 -6.747 -2.949 1.00 88.69 142 SER A O 1
#

Organism: NCBI:txid652676

Secondary structure (DSSP, 8-state):
----HHHHHHHTT-SS--EEESS--SHHHHHHHHHHH--SEEE--GGGTT-TTHHHHHHHHHHHSSPPPPPPHHHHHHHHHHHHHHHHHHHHHHHHHHHHHHHHHHHHHHH-HHHHHHHHHHHTT---HHHHHHHHHHHHH-

Sequence (142 aa):
MAEYDTIKAVKSQVSIPVIANGDITSAEKAQKVLDYTSADGVMVGRATQGNPWIIREIDHYLKTGQKAADIPLNIKKQTILDHIKQIHAFYGEKLGTQLSRKHIFWYATHLNKESGQSFWKRVNKITDHKLQYQLLEEFLNS

pLDDT: mean 96.44, std 4.57, range [53.78, 98.56]

Foldseek 3Di:
DDDLVVLLVVVVVDPDAGEDEDPQQALVSQVVSCVVRVGPYYDDDPNCQLPVCRVVQNVVCVVPVDGDDDDPLVVSLVVLLVVLVVLCVPVPQQRSLQVCLSSQLRNLCVVPVPLSVVLSVPLNPDRGSVVSSVSSNVSSVD